Protein AF-A0AAV2KVR8-F1 (afdb_monomer)

Radius of gyration: 21.06 Å; Cα contacts (8 Å, |Δi|>4): 45; chains: 1; bounding box: 46×33×50 Å

Sequence (74 aa):
MFGEFGRWKVNNLAVERRDFLSSPLPLTPEFIRNIRMLGRRPSTQSITENLIRKYGTHFLLSATLGGKIELPLP

Solvent-accessible surface area (backbone atoms only — not comparable to full-atom values): 5167 Å² total; per-residue (Å²): 136,82,76,81,78,74,91,70,77,57,79,48,82,74,53,81,81,65,79,60,86,85,48,82,71,87,69,52,72,65,58,58,50,55,60,61,70,46,60,95,79,60,52,72,65,56,46,43,61,70,40,35,72,72,65,47,91,70,82,86,74,75,69,84,44,58,63,75,59,78,76,79,82,133

Nearest PDB structures (foldseek):
  2kuy-assembly1_A  TM=3.706E-01  e=9.596E+00  Lactiplantibacillus plantarum

Mean predicted aligned error: 11.63 Å

Organism: Knipowitschia caucasica (NCBI:txid637954)

InterPro domains:
  IPR020864 Membrane attack complex component/perforin (MACPF) domain [PF01823] (22-70)
  IPR033237 BMP/retinoic acid-inducible neural-specific protein [PTHR15564] (3-68)

Foldseek 3Di:
DDPDDDWDKDWDFPDDQDQCVVDPDCDDPVLVVLVVVCPDDHDPVSCCVSPCVVPNDDDDNDDGDTDIDGDDDD

Structure (mmCIF, N/CA/C/O backbone):
data_AF-A0AAV2KVR8-F1
#
_entry.id   AF-A0AAV2KVR8-F1
#
loop_
_atom_site.group_PDB
_atom_site.id
_atom_site.type_symbol
_atom_site.label_atom_id
_atom_site.label_alt_id
_atom_site.label_comp_id
_atom_site.label_asym_id
_atom_site.label_entity_id
_atom_site.label_seq_id
_atom_site.pdbx_PDB_ins_code
_atom_site.Cartn_x
_atom_site.Cartn_y
_atom_site.Cartn_z
_atom_site.occupancy
_atom_site.B_iso_or_equiv
_atom_site.auth_seq_id
_atom_site.auth_comp_id
_atom_site.auth_asym_id
_atom_site.auth_atom_id
_atom_site.pdbx_PDB_model_num
ATOM 1 N N . MET A 1 1 ? 32.552 22.454 -31.529 1.00 37.88 1 MET A N 1
ATOM 2 C CA . MET A 1 1 ? 31.124 22.462 -31.152 1.00 37.88 1 MET A CA 1
ATOM 3 C C . MET A 1 1 ? 30.681 21.006 -31.133 1.00 37.88 1 MET A C 1
ATOM 5 O O . MET A 1 1 ? 30.304 20.478 -32.168 1.00 37.88 1 MET A O 1
ATOM 9 N N . PHE A 1 2 ? 30.916 20.305 -30.022 1.00 48.81 2 PHE A N 1
ATOM 10 C CA . PHE A 1 2 ? 30.528 18.898 -29.904 1.00 48.81 2 PHE A CA 1
ATOM 11 C C . PHE A 1 2 ? 29.052 18.868 -29.533 1.00 48.81 2 PHE A C 1
ATOM 13 O O . PHE A 1 2 ? 28.662 19.478 -28.541 1.00 48.81 2 PHE A O 1
ATOM 20 N N . GLY A 1 3 ? 28.252 18.259 -30.408 1.00 51.59 3 GLY A N 1
ATOM 21 C CA . GLY A 1 3 ? 26.814 18.135 -30.232 1.00 51.59 3 GLY A CA 1
ATOM 22 C C . GLY A 1 3 ? 26.503 17.493 -28.890 1.00 51.59 3 GLY A C 1
ATOM 23 O O . GLY A 1 3 ? 27.152 16.530 -28.485 1.00 51.59 3 GLY A O 1
ATOM 24 N N . GLU A 1 4 ? 25.529 18.069 -28.201 1.00 51.09 4 GLU A N 1
ATOM 25 C CA . GLU A 1 4 ? 24.983 17.560 -26.955 1.00 51.09 4 GLU A CA 1
ATOM 26 C C . GLU A 1 4 ? 24.566 16.100 -27.177 1.00 51.09 4 GLU A C 1
ATOM 28 O O . GLU A 1 4 ? 23.615 15.808 -27.904 1.00 51.09 4 GLU A O 1
ATOM 33 N N . PHE A 1 5 ? 25.326 15.159 -26.613 1.00 57.00 5 PHE A N 1
ATOM 34 C CA . PHE A 1 5 ? 24.958 13.752 -26.664 1.00 57.00 5 PHE A CA 1
ATOM 35 C C . PHE A 1 5 ? 23.622 13.595 -25.932 1.00 57.00 5 PHE A C 1
ATOM 37 O O . PHE A 1 5 ? 23.501 13.899 -24.745 1.00 57.00 5 PHE A O 1
ATOM 44 N N . GLY A 1 6 ? 22.599 13.175 -26.679 1.00 60.28 6 GLY A N 1
ATOM 45 C CA . GLY A 1 6 ? 21.240 13.038 -26.175 1.00 60.28 6 GLY A CA 1
ATOM 46 C C . GLY A 1 6 ? 21.170 12.098 -24.971 1.00 60.28 6 GLY A C 1
ATOM 47 O O . GLY A 1 6 ? 21.909 11.122 -24.868 1.00 60.28 6 GLY A O 1
ATOM 48 N N . ARG A 1 7 ? 20.251 12.379 -24.049 1.00 57.84 7 ARG A N 1
ATOM 49 C CA . ARG A 1 7 ? 19.997 11.546 -22.870 1.00 57.84 7 ARG A CA 1
ATOM 50 C C . ARG A 1 7 ? 19.330 10.234 -23.300 1.00 57.84 7 ARG A C 1
ATOM 52 O O . ARG A 1 7 ? 18.137 10.218 -23.588 1.00 57.84 7 ARG A O 1
ATOM 59 N N . TRP A 1 8 ? 20.077 9.134 -23.342 1.00 48.69 8 TRP A N 1
ATOM 60 C CA . TRP A 1 8 ? 19.524 7.808 -23.652 1.00 48.69 8 TRP A CA 1
ATOM 61 C C . TRP A 1 8 ? 19.022 7.114 -22.377 1.00 48.69 8 TRP A C 1
ATOM 63 O O . TRP A 1 8 ? 19.737 7.042 -21.379 1.00 48.69 8 TRP A O 1
ATOM 73 N N . LYS A 1 9 ? 17.782 6.600 -22.402 1.00 58.56 9 LYS A N 1
ATOM 74 C CA . LYS A 1 9 ? 17.153 5.859 -21.292 1.00 58.56 9 LYS A CA 1
ATOM 75 C C . LYS A 1 9 ? 16.597 4.528 -21.797 1.00 58.56 9 LYS A C 1
ATOM 77 O O . LYS A 1 9 ? 15.641 4.516 -22.568 1.00 58.56 9 LYS A O 1
ATOM 82 N N . VAL A 1 10 ? 17.148 3.418 -21.311 1.00 50.94 10 VAL A N 1
ATOM 83 C CA . VAL A 1 10 ? 16.647 2.059 -21.584 1.00 50.94 10 VAL A CA 1
ATOM 84 C C . VAL A 1 10 ? 15.835 1.572 -20.379 1.00 50.94 10 VAL A C 1
ATOM 86 O O . VAL A 1 10 ? 16.276 1.730 -19.241 1.00 50.94 10 VAL A O 1
ATOM 89 N N . ASN A 1 11 ? 14.646 1.002 -20.613 1.00 55.62 11 ASN A N 1
ATOM 90 C CA . ASN A 1 11 ? 13.797 0.397 -19.576 1.00 55.62 11 ASN A CA 1
ATOM 91 C C . ASN A 1 11 ? 13.603 -1.094 -19.891 1.00 55.62 11 ASN A C 1
ATOM 93 O O . ASN A 1 11 ? 13.183 -1.421 -20.997 1.00 55.62 11 ASN A O 1
ATOM 97 N N . ASN A 1 12 ? 13.867 -1.983 -18.930 1.00 53.66 12 ASN A N 1
ATOM 98 C CA . ASN A 1 12 ? 13.585 -3.419 -19.045 1.00 53.66 12 ASN A CA 1
ATOM 99 C C . ASN A 1 12 ? 12.378 -3.772 -18.160 1.00 53.66 12 ASN A C 1
ATOM 101 O O . ASN A 1 12 ? 12.500 -3.692 -16.943 1.00 53.66 12 ASN A O 1
ATOM 105 N N . LEU A 1 13 ? 11.219 -4.098 -18.741 1.00 57.59 13 LEU A N 1
ATOM 106 C CA . LEU A 1 13 ? 9.982 -4.354 -17.993 1.00 57.59 13 LEU A CA 1
ATOM 107 C C . LEU A 1 13 ? 9.937 -5.810 -17.503 1.00 57.59 13 LEU A C 1
ATOM 109 O O . LEU A 1 13 ? 9.805 -6.733 -18.295 1.00 57.59 13 LEU A O 1
ATOM 113 N N . ALA A 1 14 ? 10.041 -6.012 -16.191 1.00 58.44 14 ALA A N 1
ATOM 114 C CA . ALA A 1 14 ? 10.111 -7.331 -15.564 1.00 58.44 14 ALA A CA 1
ATOM 115 C C . ALA A 1 14 ? 8.736 -7.940 -15.233 1.00 58.44 14 ALA A C 1
ATOM 117 O O . ALA A 1 14 ? 8.626 -9.156 -15.111 1.00 58.44 14 ALA A O 1
ATOM 118 N N . VAL A 1 15 ? 7.693 -7.119 -15.062 1.00 53.38 15 VAL A N 1
ATOM 119 C CA . VAL A 1 15 ? 6.326 -7.557 -14.724 1.00 53.38 15 VAL A CA 1
ATOM 120 C C . VAL A 1 15 ? 5.312 -6.593 -15.344 1.00 53.38 15 VAL A C 1
ATOM 122 O O . VAL A 1 15 ? 5.456 -5.376 -15.210 1.00 53.38 15 VAL A O 1
ATOM 125 N N . GLU A 1 16 ? 4.279 -7.133 -15.999 1.00 57.19 16 GLU A N 1
ATOM 126 C CA . GLU A 1 16 ? 3.153 -6.351 -16.522 1.00 57.19 16 GLU A CA 1
ATOM 127 C C . GLU A 1 16 ? 2.225 -5.838 -15.411 1.00 57.19 16 GLU A C 1
ATOM 129 O O . GLU A 1 16 ? 2.086 -6.437 -14.340 1.00 57.19 16 GLU A O 1
ATOM 134 N N . ARG A 1 17 ? 1.584 -4.693 -15.674 1.00 60.34 17 ARG A N 1
ATOM 135 C CA . ARG A 1 17 ? 0.653 -4.036 -14.750 1.00 60.34 17 ARG A CA 1
ATOM 136 C C . ARG A 1 17 ? -0.512 -4.975 -14.423 1.00 60.34 17 ARG A C 1
ATOM 138 O O . ARG A 1 17 ? -1.176 -5.468 -15.325 1.00 60.34 17 ARG A O 1
ATOM 145 N N . ARG A 1 18 ? -0.799 -5.177 -13.135 1.00 60.00 18 ARG A N 1
ATOM 146 C CA . ARG A 1 18 ? -2.052 -5.804 -12.693 1.00 60.00 18 ARG A CA 1
ATOM 147 C C . ARG A 1 18 ? -3.093 -4.721 -12.438 1.00 60.00 18 ARG A C 1
ATOM 149 O O . ARG A 1 18 ? -2.862 -3.836 -11.618 1.00 60.00 18 ARG A O 1
ATOM 156 N N . ASP A 1 19 ? -4.234 -4.811 -13.112 1.00 60.00 19 ASP A N 1
ATOM 157 C CA . ASP A 1 19 ? -5.394 -3.967 -12.828 1.00 60.00 19 ASP A CA 1
ATOM 158 C C . ASP A 1 19 ? -6.097 -4.459 -11.558 1.00 60.00 19 ASP A C 1
ATOM 160 O O . ASP A 1 19 ? -6.895 -5.393 -11.575 1.00 60.00 19 ASP A O 1
ATOM 164 N N . PHE A 1 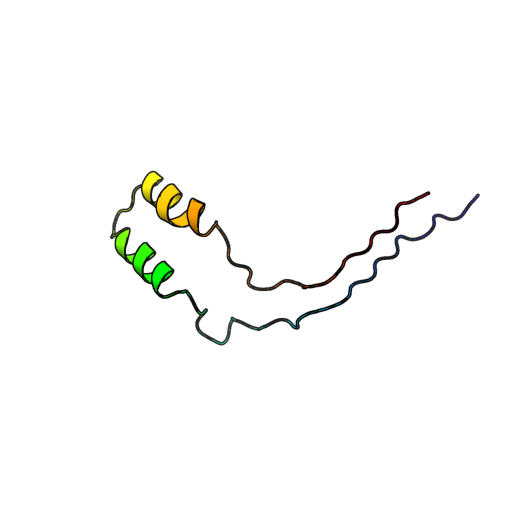20 ? -5.795 -3.825 -10.425 1.00 61.69 20 PHE A N 1
ATOM 165 C CA . PHE A 1 20 ? -6.415 -4.136 -9.129 1.00 61.69 20 PHE A CA 1
ATOM 166 C C . PHE A 1 20 ? -7.788 -3.471 -8.927 1.00 61.69 20 PHE A C 1
ATOM 168 O O . PHE A 1 20 ? -8.362 -3.572 -7.849 1.00 61.69 20 PHE A O 1
ATOM 175 N N . LEU A 1 21 ? -8.323 -2.776 -9.937 1.00 61.72 21 LEU A N 1
ATOM 176 C CA . LEU A 1 21 ? -9.619 -2.090 -9.844 1.00 61.72 21 LEU A CA 1
ATOM 177 C C . LEU A 1 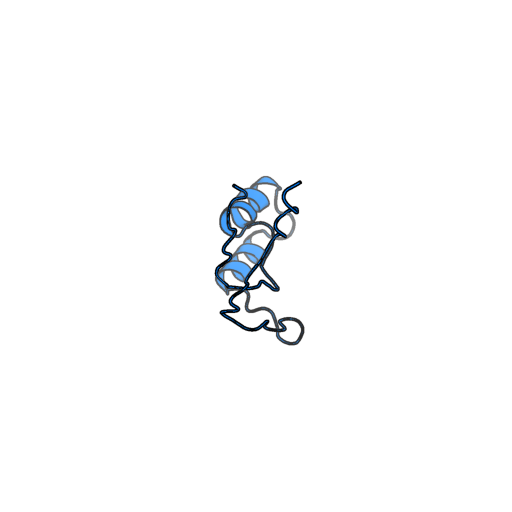21 ? -10.818 -3.042 -9.998 1.00 61.72 21 LEU A C 1
ATOM 179 O O . LEU A 1 21 ? -11.920 -2.698 -9.582 1.00 61.72 21 LEU A O 1
ATOM 183 N N . SER A 1 22 ? -10.616 -4.230 -10.578 1.00 61.91 22 SER A N 1
ATOM 184 C CA . SER A 1 22 ? -11.676 -5.212 -10.858 1.00 61.91 22 SER A CA 1
ATOM 185 C C . SER A 1 22 ? -11.774 -6.348 -9.831 1.00 61.91 22 SER A C 1
ATOM 187 O O . SER A 1 22 ? -12.691 -7.162 -9.908 1.00 61.91 22 SER A O 1
ATOM 189 N N . SER A 1 23 ? -10.859 -6.409 -8.860 1.00 60.94 23 SER A N 1
ATOM 190 C CA . SER A 1 23 ? -10.811 -7.443 -7.820 1.00 60.94 23 SER A CA 1
ATOM 191 C C . SER A 1 23 ? -10.608 -6.791 -6.451 1.00 60.94 23 SER A C 1
ATOM 193 O O . SER A 1 23 ? -9.866 -5.809 -6.368 1.00 60.94 23 SER A O 1
ATOM 195 N N . PRO A 1 24 ? -11.240 -7.284 -5.367 1.00 63.50 24 PRO A N 1
ATOM 196 C CA . PRO A 1 24 ? -10.972 -6.763 -4.033 1.00 63.50 24 PRO A CA 1
ATOM 197 C C . PRO A 1 24 ? -9.472 -6.846 -3.754 1.00 63.50 24 PRO A C 1
ATOM 199 O O . PRO A 1 24 ? -8.870 -7.916 -3.873 1.00 63.50 24 PRO A O 1
ATOM 202 N N . LEU A 1 25 ? -8.864 -5.706 -3.402 1.00 66.75 25 LEU A N 1
ATOM 203 C CA . LEU A 1 25 ? -7.447 -5.674 -3.063 1.00 66.75 25 LEU A CA 1
ATOM 204 C C . LEU A 1 25 ? -7.181 -6.732 -1.988 1.00 66.75 25 LEU A C 1
ATOM 206 O O . LEU A 1 25 ? -7.871 -6.720 -0.962 1.00 66.75 25 LEU A O 1
ATOM 210 N N . PRO A 1 26 ? -6.204 -7.633 -2.189 1.00 70.69 26 PRO A N 1
ATOM 211 C CA . PRO A 1 26 ? -5.891 -8.664 -1.215 1.00 70.69 26 PRO A CA 1
ATOM 212 C C . PRO A 1 26 ? -5.155 -8.025 -0.032 1.00 70.69 26 PRO A C 1
ATOM 214 O O . PRO A 1 26 ? -3.938 -8.130 0.110 1.00 70.69 26 PRO A O 1
ATOM 217 N N . LEU A 1 27 ? -5.903 -7.316 0.817 1.00 82.75 27 LEU A N 1
ATOM 218 C CA . LEU A 1 27 ? -5.429 -6.864 2.114 1.00 82.75 27 LEU A CA 1
ATOM 219 C C . LEU A 1 27 ? -5.148 -8.099 2.962 1.00 82.75 27 LEU A C 1
ATOM 221 O O . LEU A 1 27 ? -5.958 -9.027 3.025 1.00 82.75 27 LEU A O 1
ATOM 225 N N . THR A 1 28 ? -4.004 -8.112 3.636 1.00 88.12 28 THR A N 1
ATOM 226 C CA . THR A 1 28 ? -3.668 -9.242 4.493 1.00 88.12 28 THR A CA 1
ATOM 227 C C . THR A 1 28 ? -4.681 -9.339 5.643 1.00 88.12 28 THR A C 1
ATOM 229 O O . THR A 1 28 ? -5.110 -8.311 6.184 1.00 88.12 28 THR A O 1
ATOM 232 N N . PRO A 1 29 ? -5.066 -10.555 6.074 1.00 89.62 29 PRO A N 1
ATOM 233 C CA . PRO A 1 29 ? -5.979 -10.726 7.205 1.00 89.62 29 PRO A CA 1
ATOM 234 C C . PRO A 1 29 ? -5.495 -10.010 8.474 1.00 89.62 29 PRO A C 1
ATOM 236 O O . PRO A 1 29 ? -6.294 -9.469 9.240 1.00 89.62 29 PRO A O 1
ATOM 239 N N . GLU A 1 30 ? -4.176 -9.955 8.670 1.00 90.94 30 GLU A N 1
ATOM 240 C CA . GLU A 1 30 ? -3.546 -9.243 9.779 1.00 90.94 30 GLU A CA 1
ATOM 241 C C . GLU A 1 30 ? -3.791 -7.729 9.715 1.00 90.94 30 GLU A C 1
ATOM 243 O O . GLU A 1 30 ? -4.144 -7.122 10.727 1.00 90.94 30 GLU A O 1
ATOM 248 N N . PHE A 1 31 ? -3.661 -7.116 8.534 1.00 91.50 31 PHE A N 1
ATOM 249 C CA . PHE A 1 31 ? -3.921 -5.689 8.348 1.00 91.50 31 PHE A CA 1
ATOM 250 C C . PHE A 1 31 ? -5.379 -5.343 8.668 1.00 91.50 31 PHE A C 1
ATOM 252 O O . PHE A 1 31 ? -5.648 -4.417 9.435 1.00 91.50 31 PHE A O 1
ATOM 259 N N . ILE A 1 32 ? -6.3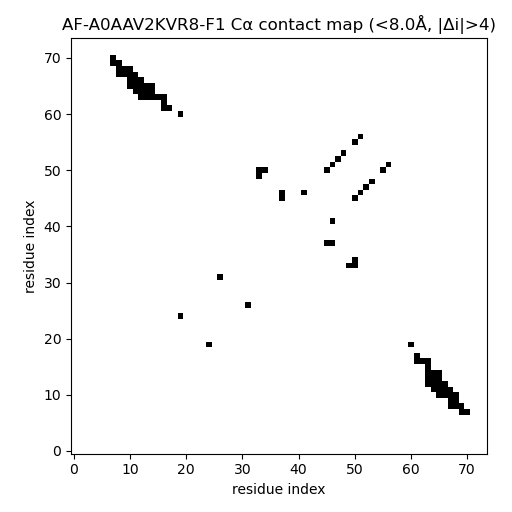24 -6.149 8.170 1.00 90.75 32 ILE A N 1
ATOM 260 C CA . ILE A 1 32 ? -7.758 -5.991 8.457 1.00 90.75 32 ILE A CA 1
ATOM 261 C C . ILE A 1 32 ? -8.021 -6.091 9.965 1.00 90.75 32 ILE A C 1
ATOM 263 O O . ILE A 1 32 ? -8.753 -5.274 10.530 1.00 90.75 32 ILE A O 1
ATOM 267 N N . ARG A 1 33 ? -7.414 -7.075 10.638 1.00 92.19 33 ARG A N 1
ATOM 268 C CA . ARG A 1 33 ? -7.523 -7.240 12.093 1.00 92.19 33 ARG A CA 1
ATOM 269 C C . ARG A 1 33 ? -6.979 -6.020 12.841 1.00 92.19 33 ARG A C 1
ATOM 271 O O . ARG A 1 33 ? -7.647 -5.539 13.752 1.00 92.19 33 ARG A O 1
ATOM 278 N N . ASN A 1 34 ? -5.815 -5.502 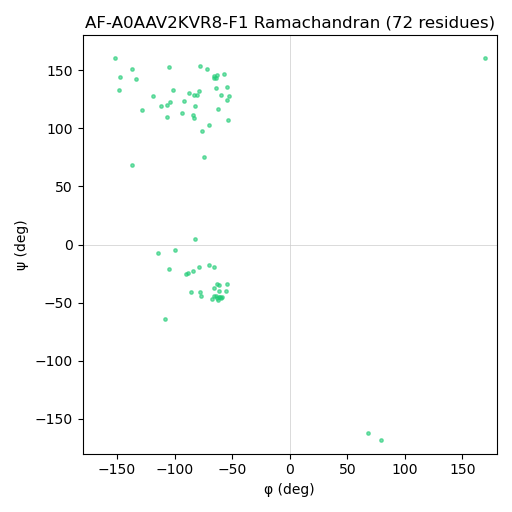12.454 1.00 90.44 34 ASN A N 1
ATOM 279 C CA . ASN A 1 34 ? -5.192 -4.354 13.116 1.00 90.44 34 ASN A CA 1
ATOM 280 C C . ASN A 1 34 ? -6.013 -3.070 12.944 1.00 90.44 34 ASN A C 1
ATOM 282 O O . ASN A 1 34 ? -6.183 -2.342 13.919 1.00 90.44 34 ASN A O 1
ATOM 286 N N . ILE A 1 35 ? -6.625 -2.846 11.774 1.00 91.44 35 ILE A N 1
ATOM 287 C CA . ILE A 1 35 ? -7.597 -1.754 11.593 1.00 91.44 35 ILE A CA 1
ATOM 288 C C . ILE A 1 35 ? -8.783 -1.913 12.548 1.00 91.44 35 ILE A C 1
ATOM 290 O O . ILE A 1 35 ? -9.174 -0.954 13.206 1.00 91.44 35 ILE A O 1
ATOM 294 N N . ARG A 1 36 ? -9.353 -3.119 12.668 1.00 92.25 36 ARG A N 1
ATOM 295 C CA . ARG A 1 36 ? -10.498 -3.354 13.566 1.00 92.25 36 ARG A CA 1
ATOM 296 C C . ARG A 1 36 ? -10.160 -3.078 15.035 1.00 92.25 36 ARG A C 1
ATOM 298 O O . ARG A 1 36 ? -11.017 -2.583 15.763 1.00 92.25 36 ARG A O 1
ATOM 305 N N . MET A 1 37 ? -8.928 -3.355 15.466 1.00 91.12 37 MET A N 1
ATOM 306 C CA . MET A 1 37 ? -8.485 -3.113 16.846 1.00 91.12 37 MET A CA 1
ATOM 307 C C . MET A 1 37 ? -8.338 -1.629 17.207 1.00 91.12 37 MET A C 1
ATOM 309 O O . MET A 1 37 ? -8.356 -1.299 18.388 1.00 91.12 37 MET A O 1
ATOM 313 N N . LEU A 1 38 ? -8.250 -0.724 16.227 1.00 91.38 38 LEU A N 1
ATOM 314 C CA . LEU A 1 38 ? -8.225 0.722 16.482 1.00 91.38 38 LEU A CA 1
ATOM 315 C C . LEU A 1 38 ? -9.542 1.255 17.067 1.00 91.38 38 LEU A C 1
ATOM 317 O O . LEU A 1 38 ? -9.564 2.324 17.679 1.00 91.38 38 LEU A O 1
ATOM 321 N N . GLY A 1 39 ? -10.640 0.511 16.907 1.00 90.69 39 GLY A N 1
ATOM 322 C CA . GLY A 1 39 ? -11.948 0.887 17.428 1.00 90.69 39 GLY A CA 1
ATOM 323 C C . GLY A 1 39 ? -12.551 2.109 16.725 1.00 90.69 39 GLY A C 1
ATOM 324 O O . GLY A 1 39 ? -12.173 2.475 15.616 1.00 90.69 39 GLY A O 1
ATOM 325 N N . ARG A 1 40 ? -13.549 2.733 17.365 1.00 91.06 40 ARG A N 1
ATOM 326 C CA . ARG A 1 40 ? -14.340 3.829 16.766 1.00 91.06 40 ARG A CA 1
ATOM 327 C C . ARG A 1 40 ? -13.706 5.216 16.892 1.00 91.06 40 ARG A C 1
ATOM 329 O O . ARG A 1 40 ? -14.070 6.109 16.135 1.00 91.06 40 ARG A O 1
ATOM 336 N N . ARG A 1 41 ? -12.817 5.421 17.869 1.00 93.38 41 ARG A N 1
ATOM 337 C CA . ARG A 1 41 ? -12.138 6.704 18.130 1.00 93.38 41 ARG A CA 1
ATOM 338 C C . ARG A 1 41 ? -10.654 6.478 18.432 1.00 93.38 41 ARG A C 1
ATOM 340 O O . ARG A 1 41 ? -10.237 6.645 19.577 1.00 93.38 41 ARG A O 1
ATOM 347 N N . PRO A 1 42 ? -9.864 6.045 17.440 1.00 92.75 42 PRO A N 1
ATOM 348 C CA . PRO A 1 42 ? -8.431 5.895 17.632 1.00 92.75 42 PRO A CA 1
ATOM 349 C C . PRO A 1 42 ? -7.748 7.244 17.868 1.00 92.75 42 PRO A C 1
ATOM 351 O O . PRO A 1 42 ? -8.128 8.260 17.287 1.00 92.75 42 PRO A O 1
ATOM 354 N N . SER A 1 43 ? -6.713 7.242 18.709 1.00 95.50 43 SER A N 1
ATOM 355 C CA . SER A 1 43 ? -5.834 8.397 18.890 1.00 95.50 43 SER A CA 1
ATOM 356 C C . SER A 1 43 ? -4.832 8.509 17.739 1.00 95.50 43 SER A C 1
ATOM 358 O O . SER A 1 43 ? -4.430 7.506 17.144 1.00 95.50 43 SER A O 1
ATOM 360 N N . THR A 1 44 ? -4.362 9.727 17.465 1.00 95.38 44 THR A N 1
ATOM 361 C CA . THR A 1 44 ? -3.336 9.989 16.441 1.00 95.38 44 THR A CA 1
ATOM 362 C C . THR A 1 44 ? -2.068 9.170 16.677 1.00 95.38 44 THR A C 1
ATOM 364 O O . THR A 1 44 ? -1.491 8.627 15.734 1.00 95.38 44 THR A O 1
ATOM 367 N N . GLN A 1 45 ? -1.657 9.028 17.940 1.00 95.19 45 GLN A N 1
ATOM 368 C CA . GLN A 1 45 ? -0.505 8.213 18.311 1.00 95.19 45 GLN A CA 1
ATOM 369 C C . GLN A 1 45 ? -0.721 6.739 17.951 1.00 95.19 45 GLN A C 1
ATOM 371 O O . GLN A 1 45 ? 0.120 6.152 17.275 1.00 95.19 45 GLN A O 1
ATOM 376 N N . SER A 1 46 ? -1.880 6.171 18.303 1.00 92.75 46 SER A N 1
ATOM 377 C CA . SER A 1 46 ? -2.201 4.774 17.989 1.00 92.75 46 SER A CA 1
ATOM 378 C C . SER A 1 46 ? -2.232 4.511 16.480 1.00 92.75 46 SER A C 1
ATOM 380 O O . SER A 1 46 ? -1.708 3.497 16.026 1.00 92.75 46 SER A O 1
ATOM 382 N N . ILE A 1 47 ? -2.767 5.440 15.681 1.00 93.25 47 ILE A N 1
ATOM 383 C CA . ILE A 1 47 ? -2.742 5.338 14.212 1.00 93.25 47 ILE A CA 1
ATOM 384 C C . ILE A 1 47 ? -1.297 5.359 13.700 1.00 93.25 47 ILE A C 1
ATOM 386 O O . ILE A 1 47 ? -0.911 4.546 12.860 1.00 93.25 47 ILE A O 1
ATOM 390 N N . THR A 1 48 ? -0.479 6.275 14.214 1.00 95.25 48 THR A N 1
ATOM 391 C CA . THR A 1 48 ? 0.897 6.454 13.740 1.00 95.25 48 THR A CA 1
ATOM 392 C C . THR A 1 48 ? 1.761 5.236 14.058 1.00 95.25 48 THR A C 1
ATOM 394 O O . THR A 1 48 ? 2.503 4.760 13.200 1.00 95.25 48 THR A O 1
ATOM 397 N N . GLU A 1 49 ? 1.646 4.702 15.271 1.00 92.31 49 GLU A N 1
ATOM 398 C CA . GLU A 1 49 ? 2.447 3.572 15.741 1.00 92.31 49 GLU A CA 1
ATOM 399 C C . GLU A 1 49 ? 1.968 2.233 15.168 1.00 92.31 49 GLU A C 1
ATOM 401 O O . GLU A 1 49 ? 2.791 1.445 14.704 1.00 92.31 49 GLU A O 1
ATOM 406 N N . ASN A 1 50 ? 0.654 1.984 15.146 1.00 90.31 50 ASN A N 1
ATOM 407 C CA . ASN A 1 50 ? 0.112 0.672 14.776 1.00 90.31 50 ASN A CA 1
ATOM 408 C C . ASN A 1 50 ? -0.174 0.515 13.277 1.00 90.31 50 ASN A C 1
ATOM 410 O O . ASN A 1 50 ? -0.178 -0.614 12.783 1.00 90.31 50 ASN A O 1
ATOM 414 N N . LEU A 1 51 ? -0.415 1.614 12.549 1.00 91.50 51 LEU A N 1
ATOM 415 C CA . LEU A 1 51 ? -0.640 1.576 11.102 1.00 91.50 51 LEU A CA 1
ATOM 416 C C . LEU A 1 51 ? 0.534 2.153 10.323 1.00 91.50 51 LEU A C 1
ATOM 418 O O . LEU A 1 51 ? 1.180 1.425 9.576 1.00 91.50 51 LEU A O 1
ATOM 422 N N . ILE A 1 52 ? 0.815 3.446 10.492 1.00 93.62 52 ILE A N 1
ATOM 423 C CA . ILE A 1 52 ? 1.692 4.176 9.564 1.00 93.62 52 ILE A CA 1
ATOM 424 C C . ILE A 1 52 ? 3.129 3.668 9.648 1.00 93.62 52 ILE A C 1
ATOM 426 O O . ILE A 1 52 ? 3.747 3.384 8.626 1.00 93.62 52 ILE A O 1
ATOM 430 N N . ARG A 1 53 ? 3.663 3.503 10.862 1.00 94.06 53 ARG A N 1
ATOM 431 C CA . ARG A 1 53 ? 5.032 3.011 11.053 1.00 94.06 53 ARG A CA 1
ATOM 432 C C . ARG A 1 53 ? 5.212 1.585 10.533 1.00 94.06 53 ARG A C 1
ATOM 434 O O . ARG A 1 53 ? 6.286 1.253 10.046 1.00 94.06 53 ARG A O 1
ATOM 441 N N . LYS A 1 54 ? 4.175 0.750 10.644 1.00 91.44 54 LYS A N 1
ATOM 442 C CA . LYS A 1 54 ? 4.236 -0.670 10.284 1.00 91.44 54 LYS A CA 1
ATOM 443 C C . LYS A 1 54 ? 3.969 -0.930 8.800 1.00 91.44 54 LYS A C 1
ATOM 445 O O . LYS A 1 54 ? 4.635 -1.773 8.209 1.00 91.44 54 LYS A O 1
ATOM 450 N N . TYR A 1 55 ? 2.998 -0.239 8.212 1.00 91.50 55 TYR A N 1
ATOM 451 C CA . TYR A 1 55 ? 2.500 -0.512 6.859 1.00 91.50 55 TYR A CA 1
ATOM 452 C C . TYR A 1 55 ? 2.785 0.614 5.859 1.00 91.50 55 TYR A C 1
ATOM 454 O O . TYR A 1 55 ? 2.552 0.441 4.666 1.00 91.50 55 TYR A O 1
ATOM 462 N N . GLY A 1 56 ? 3.295 1.755 6.321 1.00 91.06 56 GLY A N 1
ATOM 463 C CA . GLY A 1 56 ? 3.445 2.955 5.508 1.00 91.06 56 GLY A CA 1
ATOM 464 C C . GLY A 1 56 ? 2.131 3.720 5.347 1.00 91.06 56 GLY A C 1
ATOM 465 O O . GLY A 1 56 ? 1.143 3.485 6.042 1.00 91.06 56 GLY A O 1
ATOM 466 N N . THR A 1 57 ? 2.138 4.685 4.432 1.00 90.75 57 THR A N 1
ATOM 467 C CA . THR A 1 57 ? 0.994 5.573 4.162 1.00 90.75 57 THR A CA 1
ATOM 468 C C . THR A 1 57 ? 0.252 5.229 2.873 1.00 90.75 57 THR A C 1
ATOM 470 O O . THR A 1 57 ? -0.905 5.606 2.721 1.00 90.75 57 THR A O 1
ATOM 473 N N . HIS A 1 58 ? 0.904 4.519 1.950 1.00 87.88 58 HIS A N 1
ATOM 474 C CA . HIS A 1 58 ? 0.382 4.195 0.625 1.00 87.88 58 HIS A CA 1
ATOM 475 C C . HIS A 1 58 ? 0.698 2.741 0.285 1.00 87.88 58 HIS A C 1
ATOM 477 O O . HIS A 1 58 ? 1.724 2.207 0.706 1.00 87.88 58 HIS A O 1
ATOM 483 N N . PHE A 1 59 ? -0.154 2.126 -0.530 1.00 81.12 59 PHE A N 1
ATOM 484 C CA . PHE A 1 59 ? 0.170 0.880 -1.211 1.00 81.12 59 PHE A CA 1
ATOM 485 C C . PHE A 1 59 ? 0.449 1.171 -2.685 1.00 81.12 59 PHE A C 1
ATOM 487 O O . PHE A 1 59 ? -0.055 2.134 -3.267 1.00 81.12 59 PHE A O 1
ATOM 494 N N . LEU A 1 60 ? 1.267 0.328 -3.297 1.00 80.38 60 LEU A N 1
ATOM 495 C CA . LEU A 1 60 ? 1.635 0.461 -4.694 1.00 80.38 60 LEU A CA 1
ATOM 496 C C . LEU A 1 60 ? 0.545 -0.176 -5.560 1.00 80.38 60 LEU A C 1
ATOM 498 O O . LEU A 1 60 ? 0.398 -1.394 -5.580 1.00 80.38 60 LEU A O 1
ATOM 502 N N . LEU A 1 61 ? -0.230 0.654 -6.260 1.00 73.81 61 LEU A N 1
ATOM 503 C CA . LEU A 1 61 ? -1.239 0.182 -7.214 1.00 73.81 61 LEU A CA 1
ATOM 504 C C . LEU A 1 61 ? -0.596 -0.249 -8.537 1.00 73.81 61 LEU A C 1
ATOM 506 O O . LEU A 1 61 ? -0.970 -1.256 -9.125 1.00 73.81 61 LEU A O 1
ATOM 510 N N . SER A 1 62 ? 0.390 0.518 -9.002 1.00 72.25 62 SER A N 1
ATOM 511 C CA . SER A 1 62 ? 1.159 0.195 -10.197 1.00 72.25 62 SER A CA 1
ATOM 512 C C . SER A 1 62 ? 2.590 0.696 -10.060 1.00 72.25 62 SER A C 1
ATOM 514 O O . SER A 1 62 ? 2.843 1.757 -9.489 1.00 72.25 62 SER A O 1
ATOM 516 N N . ALA A 1 63 ? 3.528 -0.074 -10.597 1.00 72.88 63 ALA A N 1
ATOM 517 C CA . ALA A 1 63 ? 4.893 0.360 -10.834 1.00 72.88 63 ALA A CA 1
ATOM 518 C C . ALA A 1 63 ? 5.472 -0.418 -12.007 1.00 72.88 63 ALA A C 1
ATOM 520 O O . ALA A 1 63 ? 4.969 -1.474 -12.384 1.00 72.88 63 ALA A O 1
ATOM 521 N N . THR A 1 64 ? 6.533 0.128 -12.589 1.00 72.88 64 THR A N 1
ATOM 522 C CA . THR A 1 64 ? 7.344 -0.600 -13.562 1.00 72.88 64 THR A CA 1
ATOM 523 C C . TH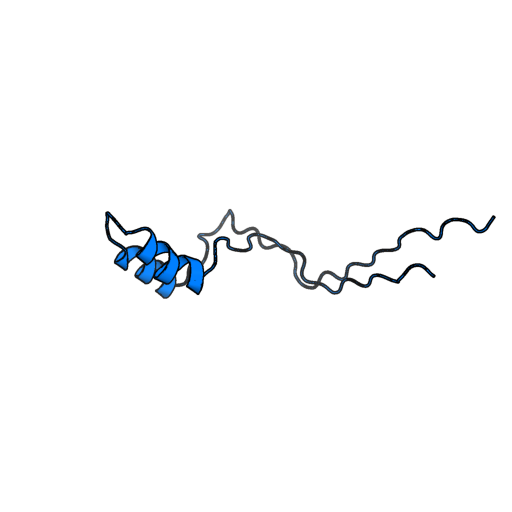R A 1 64 ? 8.485 -1.252 -12.804 1.00 72.88 64 THR A C 1
ATOM 525 O O . THR A 1 64 ? 9.331 -0.549 -12.255 1.00 72.88 64 THR A O 1
ATOM 528 N N . LEU A 1 65 ? 8.491 -2.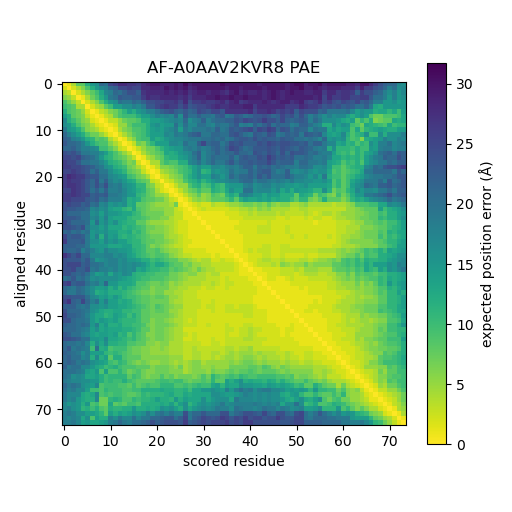581 -12.746 1.00 74.69 65 LEU A N 1
ATOM 529 C CA . LEU A 1 65 ? 9.629 -3.320 -12.216 1.00 74.69 65 LEU A CA 1
ATOM 530 C C . LEU A 1 65 ? 10.657 -3.473 -13.334 1.00 74.69 65 LEU A C 1
ATOM 532 O O . LEU A 1 65 ? 10.295 -3.887 -14.431 1.00 74.69 65 LEU A O 1
ATOM 536 N N . GLY A 1 66 ? 11.912 -3.116 -13.079 1.00 78.62 66 GLY A N 1
ATOM 537 C CA . GLY A 1 66 ? 12.925 -3.104 -14.123 1.00 78.62 66 GLY A CA 1
ATOM 538 C C . GLY A 1 66 ? 14.230 -2.445 -13.716 1.00 78.62 66 GLY A C 1
ATOM 539 O O . GLY A 1 66 ? 14.270 -1.648 -12.780 1.00 78.62 66 GLY A O 1
ATOM 540 N N . GLY A 1 67 ? 15.297 -2.755 -14.448 1.00 75.62 67 GLY A N 1
ATOM 541 C CA . GLY A 1 67 ? 16.562 -2.034 -14.338 1.00 75.62 67 GLY A CA 1
ATOM 542 C C . GLY A 1 67 ? 16.493 -0.705 -15.090 1.00 75.62 67 GLY A C 1
ATOM 543 O O . GLY A 1 67 ? 16.074 -0.671 -16.249 1.00 75.62 67 GLY A O 1
ATOM 544 N N . LYS A 1 68 ? 16.922 0.380 -14.441 1.00 72.94 68 LYS A N 1
ATOM 545 C CA . LYS A 1 68 ? 17.189 1.670 -15.084 1.00 72.94 68 LYS A CA 1
ATOM 546 C C . LYS A 1 68 ? 18.701 1.850 -15.148 1.00 72.94 68 LYS A C 1
ATOM 548 O O . LYS A 1 68 ? 19.350 1.880 -14.108 1.00 72.94 68 LYS A O 1
ATOM 553 N N . ILE A 1 69 ? 19.246 1.981 -16.352 1.00 71.50 69 ILE A N 1
ATOM 554 C CA . ILE A 1 69 ? 20.644 2.367 -16.554 1.00 71.50 69 ILE A CA 1
ATOM 555 C C . ILE A 1 69 ? 20.643 3.827 -16.992 1.00 71.50 69 ILE A C 1
ATOM 557 O O . ILE A 1 69 ? 19.995 4.184 -17.975 1.00 71.50 69 ILE A O 1
ATOM 561 N N . GLU A 1 70 ? 21.343 4.667 -16.237 1.00 76.69 70 GLU A N 1
ATOM 562 C CA . GLU A 1 70 ? 21.658 6.037 -16.631 1.00 76.69 70 GLU A CA 1
ATOM 563 C C . GLU A 1 70 ? 23.158 6.108 -16.875 1.00 76.69 70 GLU A C 1
ATOM 565 O O . GLU A 1 70 ? 23.949 5.828 -15.976 1.00 76.69 70 GLU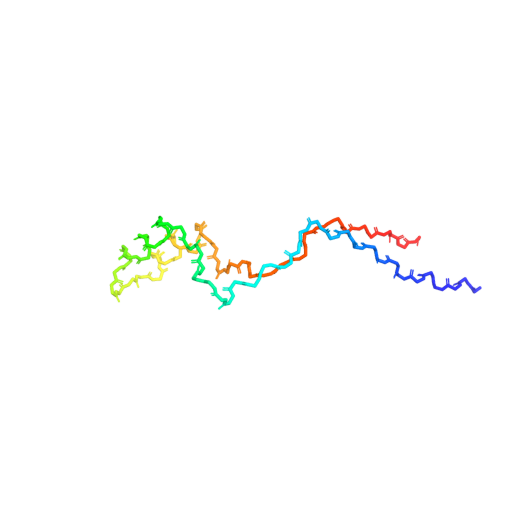 A O 1
ATOM 570 N N . LEU A 1 71 ? 23.544 6.440 -18.106 1.00 76.25 71 LEU A N 1
ATOM 571 C CA . LEU A 1 71 ? 24.938 6.711 -18.423 1.00 76.25 71 LEU A CA 1
ATOM 572 C C . LEU A 1 71 ? 25.255 8.148 -17.983 1.00 76.25 71 LEU A C 1
ATOM 574 O O . LEU A 1 71 ? 24.484 9.054 -18.323 1.00 76.25 71 LEU A O 1
ATOM 578 N N . PRO A 1 72 ? 26.331 8.369 -17.208 1.00 66.31 72 PRO A N 1
ATOM 579 C CA . PRO A 1 72 ? 26.748 9.715 -16.844 1.00 66.31 72 PRO A CA 1
ATOM 580 C C . PRO A 1 72 ? 27.150 10.495 -18.100 1.00 66.31 72 PRO A C 1
ATOM 582 O O . PRO A 1 72 ? 27.677 9.923 -19.057 1.00 66.31 72 PRO A O 1
ATOM 585 N N . LEU A 1 73 ? 26.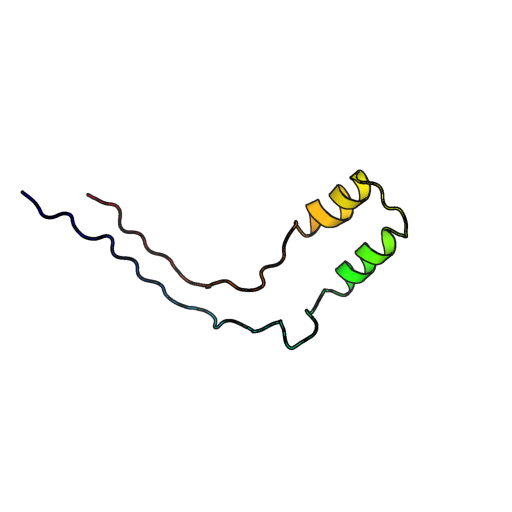876 11.801 -18.095 1.00 67.62 73 LEU A N 1
ATOM 586 C CA . LEU A 1 73 ? 27.445 12.706 -19.092 1.00 67.62 73 LEU A CA 1
ATOM 587 C C . LEU A 1 73 ? 28.973 12.769 -18.879 1.00 67.62 73 LEU A C 1
ATOM 589 O O . LEU A 1 73 ? 29.397 12.682 -17.722 1.00 67.62 73 LEU A O 1
ATOM 593 N N . PRO A 1 74 ? 29.771 12.857 -19.958 1.00 68.69 74 PRO A N 1
ATOM 594 C CA . PRO A 1 74 ? 31.229 12.935 -19.873 1.00 68.69 74 PRO A CA 1
ATOM 595 C C . PRO A 1 74 ? 31.717 14.184 -19.132 1.00 68.69 74 PRO A C 1
ATOM 597 O O . PRO A 1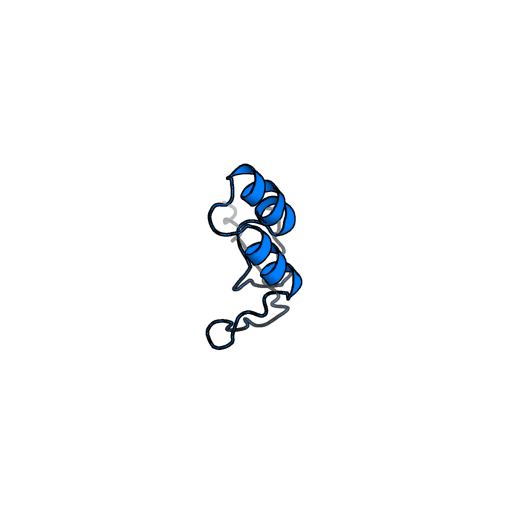 74 ? 31.014 15.222 -19.179 1.00 68.69 74 PRO A O 1
#

pLDDT: mean 75.68, std 15.88, range [37.88, 95.5]

Secondary structure (DSSP, 8-state):
---------EE---BPPP-TTSS-----HHHHHHHHHT-SS--HHHHIIIIIHHH-S---S---BS-EE-PPP-